Protein AF-A0A0D5ZG00-F1 (afdb_monomer_lite)

Structure (mmCIF, N/CA/C/O backbone):
data_AF-A0A0D5ZG00-F1
#
_entry.id   AF-A0A0D5ZG00-F1
#
loop_
_atom_site.group_PDB
_atom_site.id
_atom_site.type_symbol
_atom_site.label_atom_id
_atom_site.label_alt_id
_atom_site.label_comp_id
_atom_site.label_asym_id
_atom_site.label_entity_id
_atom_site.label_seq_id
_atom_site.pdbx_PDB_ins_code
_atom_site.Cartn_x
_atom_site.Cartn_y
_atom_site.Cartn_z
_atom_site.occupancy
_atom_site.B_iso_or_equiv
_atom_site.auth_seq_id
_atom_site.auth_comp_id
_atom_site.auth_asym_id
_atom_site.auth_atom_id
_atom_site.pdbx_PDB_model_num
ATOM 1 N N . MET A 1 1 ? -4.953 1.563 -4.237 1.00 76.62 1 MET A N 1
ATOM 2 C CA . MET A 1 1 ? -5.728 1.437 -2.985 1.00 76.62 1 MET A CA 1
ATOM 3 C 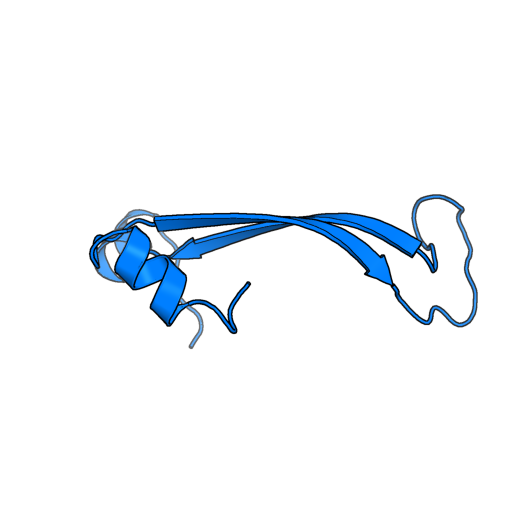C . MET A 1 1 ? -6.599 2.671 -2.695 1.00 76.62 1 MET A C 1
ATOM 5 O O . MET A 1 1 ? -7.807 2.497 -2.570 1.00 76.62 1 MET A O 1
ATOM 9 N N . PHE A 1 2 ? -6.071 3.903 -2.749 1.00 84.38 2 PHE A N 1
ATOM 10 C CA . PHE A 1 2 ? -6.837 5.158 -2.555 1.00 84.38 2 PHE A CA 1
ATOM 11 C C . PHE A 1 2 ? -8.160 5.322 -3.332 1.00 84.38 2 PHE A C 1
ATOM 13 O O . PHE A 1 2 ? -9.124 5.849 -2.784 1.00 84.38 2 PHE A O 1
ATOM 20 N N . ILE A 1 3 ? -8.247 4.859 -4.585 1.00 89.56 3 ILE A N 1
ATOM 21 C CA . ILE A 1 3 ? -9.467 4.998 -5.411 1.00 89.56 3 ILE A CA 1
ATOM 22 C C . ILE A 1 3 ? -10.676 4.307 -4.751 1.00 89.56 3 ILE A C 1
ATOM 24 O O . ILE A 1 3 ? -11.798 4.798 -4.825 1.00 89.56 3 ILE A O 1
ATOM 28 N N . ASN A 1 4 ? -10.441 3.201 -4.040 1.00 90.38 4 ASN A N 1
ATOM 29 C CA . ASN A 1 4 ? -11.488 2.411 -3.391 1.00 90.38 4 ASN A CA 1
ATOM 30 C C . ASN A 1 4 ? -11.709 2.800 -1.921 1.00 90.38 4 ASN A C 1
ATOM 32 O O . ASN A 1 4 ? -12.327 2.039 -1.175 1.00 90.38 4 ASN A O 1
ATOM 36 N N . LEU A 1 5 ? -11.227 3.967 -1.479 1.00 89.38 5 LEU A N 1
ATOM 37 C CA . LEU A 1 5 ? -11.270 4.364 -0.070 1.00 89.38 5 LEU A CA 1
ATOM 38 C C . LEU A 1 5 ? -12.690 4.366 0.509 1.00 89.38 5 LEU A C 1
ATOM 40 O O . LEU A 1 5 ? -12.888 3.877 1.615 1.00 89.38 5 LEU A O 1
ATOM 44 N N . ASN A 1 6 ? -13.687 4.856 -0.232 1.00 90.19 6 ASN A N 1
ATOM 45 C CA . ASN A 1 6 ? -15.075 4.883 0.246 1.00 90.19 6 ASN A CA 1
ATOM 46 C C . ASN A 1 6 ? -15.615 3.473 0.512 1.00 90.19 6 ASN A C 1
ATOM 48 O O . ASN A 1 6 ? -16.220 3.234 1.554 1.00 90.19 6 ASN A O 1
ATOM 52 N N . LEU A 1 7 ? -15.334 2.527 -0.389 1.00 92.44 7 LEU A N 1
ATOM 53 C CA . LEU A 1 7 ? -15.729 1.128 -0.234 1.00 92.44 7 LEU A CA 1
ATOM 54 C C . LEU A 1 7 ? -15.027 0.483 0.968 1.00 92.44 7 LEU A C 1
ATOM 56 O O . LEU A 1 7 ? -15.671 -0.178 1.780 1.00 92.44 7 LEU A O 1
ATOM 60 N N . LEU A 1 8 ? -13.719 0.712 1.103 1.00 90.56 8 LEU A N 1
ATOM 61 C CA . LEU A 1 8 ? -12.914 0.208 2.218 1.00 90.56 8 LEU A CA 1
ATOM 62 C C . LEU A 1 8 ? -13.391 0.786 3.558 1.00 90.56 8 LEU A C 1
ATOM 64 O O . LEU A 1 8 ? -13.539 0.059 4.538 1.00 90.56 8 LEU A O 1
ATOM 68 N N . ASN A 1 9 ? -13.731 2.073 3.590 1.00 90.94 9 ASN A N 1
ATOM 69 C CA . ASN A 1 9 ? -14.267 2.734 4.773 1.00 90.94 9 ASN A CA 1
ATOM 70 C C . ASN A 1 9 ? -15.651 2.185 5.156 1.00 90.94 9 ASN A C 1
ATOM 72 O O . ASN A 1 9 ? -15.909 1.926 6.332 1.00 90.94 9 ASN A O 1
ATOM 76 N N . SER A 1 10 ? -16.530 1.947 4.178 1.00 92.69 10 SER A N 1
ATOM 77 C CA . SER A 1 10 ? -17.817 1.280 4.407 1.00 92.69 10 SER A CA 1
ATOM 78 C C . SER A 1 10 ? -17.633 -0.143 4.940 1.00 92.69 10 SER A C 1
ATOM 80 O O . SER A 1 10 ? -18.322 -0.530 5.884 1.00 92.69 10 SER A O 1
ATOM 82 N N . TYR A 1 11 ? -16.667 -0.897 4.406 1.00 90.88 11 TYR A N 1
ATOM 83 C CA . TYR A 1 11 ? -16.328 -2.240 4.882 1.00 90.88 11 TYR A CA 1
ATOM 84 C C . TYR A 1 11 ? -15.862 -2.230 6.347 1.00 90.88 11 TYR A C 1
ATOM 86 O O . TYR A 1 11 ? -16.332 -3.022 7.165 1.00 90.88 11 TYR A O 1
ATOM 94 N N . CYS A 1 12 ? -15.028 -1.258 6.722 1.00 90.62 12 CYS A N 1
ATOM 95 C CA . CYS A 1 12 ? -14.598 -1.038 8.104 1.00 90.62 12 CYS A CA 1
ATOM 96 C C . CYS A 1 12 ? -15.619 -0.267 8.963 1.00 90.62 12 CYS A C 1
ATOM 98 O O . CYS A 1 12 ? -15.314 0.122 10.093 1.00 90.62 12 CYS A O 1
ATOM 100 N N . ARG A 1 13 ? -16.854 -0.080 8.472 1.00 91.06 13 ARG A N 1
ATOM 101 C CA . ARG A 1 13 ? -17.971 0.577 9.177 1.00 91.06 13 ARG A CA 1
ATOM 102 C C . ARG A 1 13 ? -17.644 1.996 9.654 1.00 91.06 13 ARG A C 1
ATOM 104 O O . ARG A 1 13 ? -18.098 2.408 10.720 1.00 91.06 13 ARG A O 1
ATOM 111 N N . GLY A 1 14 ? -16.816 2.723 8.907 1.00 87.62 14 GLY A N 1
ATOM 112 C CA . GLY A 1 14 ? -16.388 4.076 9.260 1.00 87.62 14 GLY A CA 1
ATOM 113 C C . GLY A 1 14 ? -15.499 4.155 10.504 1.00 87.62 14 GLY A C 1
ATOM 114 O O . GLY A 1 14 ? -15.314 5.243 11.050 1.00 87.62 14 GLY A O 1
ATOM 115 N N . LYS A 1 15 ? -14.980 3.024 11.001 1.00 86.56 15 LYS A N 1
ATOM 116 C CA . LYS A 1 15 ? -14.136 2.996 12.197 1.00 86.56 15 LYS A CA 1
ATOM 117 C C . LYS A 1 15 ? -12.674 3.180 11.812 1.00 86.56 15 LYS A C 1
ATOM 119 O O . LYS A 1 15 ? -12.126 2.425 11.016 1.00 86.56 15 LYS A O 1
ATOM 124 N N . LEU A 1 16 ? -12.044 4.165 12.441 1.00 88.69 16 LEU A N 1
ATOM 125 C CA . LEU A 1 16 ? -10.597 4.354 12.442 1.00 88.69 16 LEU A CA 1
ATOM 126 C C . LEU A 1 16 ? -10.039 3.927 13.813 1.00 88.69 16 LEU A C 1
ATOM 128 O O . LEU A 1 16 ? -10.731 4.125 14.817 1.00 88.69 16 LEU A O 1
ATOM 132 N N . PRO A 1 17 ? -8.804 3.397 13.894 1.00 90.06 17 PRO A N 1
ATOM 133 C CA . PRO A 1 17 ? -7.829 3.248 12.811 1.00 90.06 17 PRO A CA 1
ATOM 134 C C . PRO A 1 17 ? -8.142 2.081 11.864 1.00 90.06 17 PRO A C 1
ATOM 136 O O . PRO A 1 17 ? -8.697 1.065 12.274 1.00 90.06 17 PRO A O 1
ATOM 139 N N . MET A 1 18 ? -7.753 2.232 10.602 1.00 90.31 18 MET A N 1
ATOM 140 C CA . MET A 1 18 ? -7.874 1.205 9.566 1.00 90.31 18 MET A CA 1
ATOM 141 C C . MET A 1 18 ? -6.546 1.098 8.818 1.00 90.31 18 MET A C 1
ATOM 143 O O . MET A 1 18 ? -5.896 2.110 8.580 1.00 90.31 18 MET A O 1
ATOM 147 N N . ALA A 1 19 ? -6.156 -0.109 8.418 1.00 90.75 19 ALA A N 1
ATOM 148 C CA . ALA A 1 19 ? -5.013 -0.333 7.542 1.00 90.75 19 ALA A CA 1
ATOM 149 C C . ALA A 1 19 ? -5.424 -1.243 6.387 1.00 90.75 19 ALA A C 1
ATOM 151 O O . ALA A 1 19 ? -6.178 -2.196 6.588 1.00 90.75 19 ALA A O 1
ATOM 152 N N . VAL A 1 20 ? -4.933 -0.948 5.189 1.00 92.94 20 VAL A N 1
ATOM 153 C CA . VAL A 1 20 ? -5.188 -1.744 3.987 1.00 92.94 20 VAL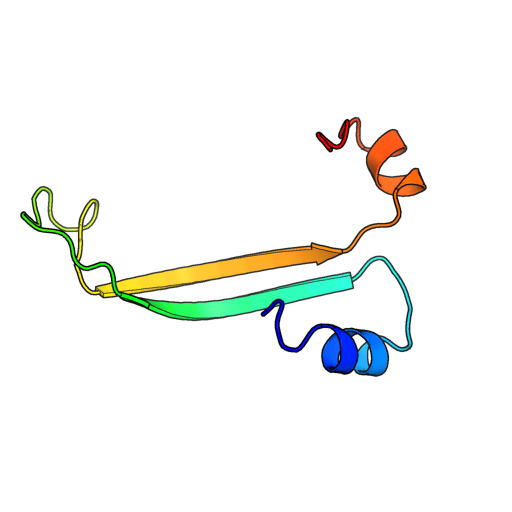 A CA 1
ATOM 154 C C . VAL A 1 20 ? -3.852 -2.024 3.320 1.00 92.94 20 VAL A C 1
ATOM 156 O O . VAL A 1 20 ? -2.987 -1.152 3.278 1.00 92.94 20 VAL A O 1
ATOM 159 N N . ALA A 1 21 ? -3.669 -3.253 2.843 1.00 94.00 21 ALA A N 1
ATOM 160 C CA . ALA A 1 21 ? -2.451 -3.682 2.176 1.00 94.00 21 ALA A CA 1
ATOM 161 C C . ALA A 1 21 ? -2.760 -4.197 0.770 1.00 94.00 21 ALA A C 1
ATOM 163 O O . ALA A 1 21 ? -3.761 -4.884 0.559 1.00 94.00 21 ALA A O 1
ATOM 164 N N . GLN A 1 22 ? -1.878 -3.901 -0.179 1.00 92.44 22 GLN A N 1
ATOM 165 C CA . GLN A 1 22 ? -1.940 -4.399 -1.544 1.00 92.44 22 GLN A CA 1
ATOM 166 C C . GLN A 1 22 ? -0.594 -5.022 -1.913 1.00 92.44 22 GLN A C 1
ATOM 168 O O . GLN A 1 22 ? 0.448 -4.388 -1.782 1.00 92.44 22 GLN A O 1
ATOM 173 N N . LEU A 1 23 ? -0.626 -6.266 -2.391 1.00 95.12 23 LEU A N 1
ATOM 174 C CA . LEU A 1 23 ? 0.534 -6.965 -2.939 1.00 95.12 23 LEU A CA 1
ATOM 175 C C . LEU A 1 23 ? 0.337 -7.109 -4.441 1.00 95.12 23 LEU A C 1
ATOM 177 O O . LEU A 1 23 ? -0.726 -7.541 -4.890 1.00 95.12 23 LEU A O 1
ATOM 181 N N . GLY A 1 24 ? 1.345 -6.752 -5.227 1.00 94.62 24 GLY A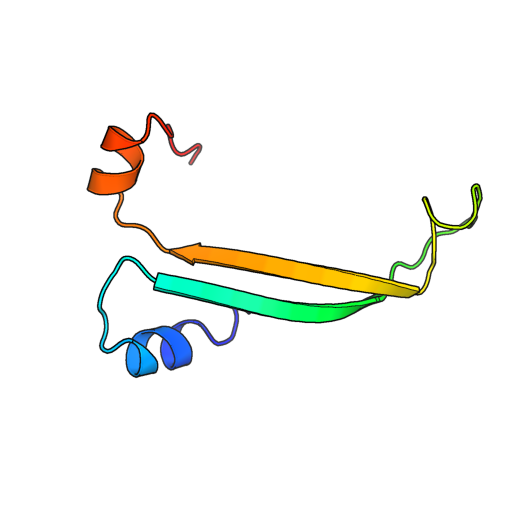 N 1
ATOM 182 C CA . GLY A 1 24 ? 1.214 -6.820 -6.674 1.00 94.62 24 GLY A CA 1
ATOM 183 C C . GLY A 1 24 ? 2.504 -6.562 -7.423 1.00 94.62 24 GLY A C 1
ATOM 184 O O . GLY A 1 24 ? 3.541 -6.244 -6.842 1.00 94.62 24 GLY A O 1
ATOM 185 N N . LYS A 1 25 ? 2.414 -6.724 -8.743 1.00 93.94 25 LYS A N 1
ATOM 186 C CA . LYS A 1 25 ? 3.470 -6.347 -9.676 1.00 93.94 25 LYS A CA 1
ATOM 187 C C . LYS A 1 25 ? 3.360 -4.859 -9.980 1.00 93.94 25 LYS A C 1
ATOM 189 O O . LYS A 1 25 ? 2.316 -4.396 -10.435 1.00 93.94 25 LYS A O 1
ATOM 194 N N . GLY A 1 26 ? 4.448 -4.142 -9.752 1.00 91.69 26 GLY A N 1
ATOM 195 C CA . GLY A 1 26 ? 4.638 -2.766 -10.169 1.00 91.69 26 GLY A CA 1
ATOM 196 C C . GLY A 1 26 ? 5.490 -2.721 -11.430 1.00 91.69 26 GLY A C 1
ATOM 197 O O . GLY A 1 26 ? 6.467 -3.463 -11.559 1.00 91.69 26 GLY A O 1
ATOM 198 N N . PHE A 1 27 ? 5.130 -1.829 -12.349 1.00 92.50 27 PHE A N 1
ATOM 199 C CA . PHE A 1 27 ? 5.898 -1.578 -13.561 1.00 92.50 27 PHE A CA 1
ATOM 200 C C . PHE A 1 27 ? 6.499 -0.180 -13.503 1.00 92.50 27 PHE A C 1
ATOM 202 O O . PHE A 1 27 ? 5.816 0.794 -13.187 1.00 92.50 27 PHE A O 1
ATOM 209 N N . ARG A 1 28 ? 7.790 -0.076 -13.812 1.00 91.19 28 ARG A N 1
ATOM 210 C CA . ARG A 1 28 ? 8.497 1.201 -13.939 1.00 91.19 28 ARG A CA 1
ATOM 211 C C . ARG A 1 28 ? 9.195 1.225 -15.286 1.00 91.19 28 ARG A C 1
ATOM 213 O O . ARG A 1 28 ? 9.948 0.308 -15.610 1.00 91.19 28 ARG A O 1
ATOM 220 N N . ASN A 1 29 ? 8.968 2.276 -16.069 1.00 90.88 29 ASN A N 1
ATOM 221 C CA . ASN A 1 29 ? 9.637 2.445 -17.356 1.00 90.88 29 ASN A CA 1
ATOM 222 C C . ASN A 1 29 ? 11.076 2.959 -17.159 1.00 90.88 29 ASN A C 1
ATOM 224 O O . ASN A 1 29 ? 11.402 4.100 -17.472 1.00 90.88 29 ASN A O 1
ATOM 228 N N . GLU A 1 30 ? 11.921 2.123 -16.557 1.00 88.25 30 GLU A N 1
ATOM 229 C CA . GLU A 1 30 ? 13.322 2.435 -16.287 1.00 88.25 30 GLU A CA 1
ATOM 230 C C . GLU A 1 30 ? 14.137 2.392 -17.592 1.00 88.25 30 GLU A C 1
ATOM 232 O O . GLU A 1 30 ? 14.192 1.362 -18.285 1.00 88.25 30 GLU A O 1
ATOM 237 N N . VAL A 1 31 ? 14.771 3.522 -17.926 1.00 84.44 31 VAL A N 1
ATOM 238 C CA . VAL A 1 31 ? 15.495 3.728 -19.195 1.00 84.44 31 VAL A CA 1
ATOM 239 C C . VAL A 1 31 ? 16.700 2.794 -19.290 1.00 84.44 31 VAL A C 1
ATOM 241 O O . VAL A 1 31 ? 16.942 2.205 -20.341 1.00 84.44 31 VAL A O 1
ATOM 244 N N . SER A 1 32 ? 17.422 2.594 -18.185 1.00 86.94 32 SER A N 1
ATOM 245 C CA . SER A 1 32 ? 18.555 1.672 -18.122 1.00 86.94 32 SER A CA 1
ATOM 246 C C . SER A 1 32 ? 18.458 0.794 -16.870 1.00 86.94 32 SER A C 1
ATOM 248 O O . SER A 1 32 ? 18.918 1.209 -15.802 1.00 86.94 32 SER A O 1
ATOM 250 N N . PRO A 1 33 ? 17.857 -0.410 -16.970 1.00 79.25 33 PRO A N 1
ATOM 251 C CA . PRO A 1 33 ? 17.851 -1.361 -15.867 1.00 79.25 33 PRO A CA 1
ATOM 252 C C . PRO A 1 33 ? 19.292 -1.824 -15.620 1.00 79.25 33 PRO A C 1
ATOM 254 O O . PRO A 1 33 ? 19.879 -2.563 -16.408 1.00 79.25 33 PRO A O 1
ATOM 257 N N . ARG A 1 34 ? 19.894 -1.324 -14.542 1.00 79.50 34 ARG A N 1
ATOM 258 C CA . ARG A 1 34 ? 21.235 -1.688 -14.068 1.00 79.50 34 ARG A CA 1
ATOM 259 C C . ARG A 1 34 ? 21.108 -2.195 -12.636 1.00 79.50 34 ARG A C 1
ATOM 261 O O . ARG A 1 34 ? 20.180 -1.815 -11.938 1.00 79.50 34 ARG A O 1
ATOM 268 N N . GLN A 1 35 ? 22.063 -3.001 -12.177 1.00 79.88 35 GLN A N 1
ATOM 269 C CA . GLN A 1 35 ? 22.079 -3.533 -10.804 1.00 79.88 35 GLN A CA 1
ATOM 270 C C . GLN A 1 35 ? 20.922 -4.500 -10.479 1.00 79.88 35 GLN A C 1
ATOM 272 O O . GLN A 1 35 ? 20.399 -4.479 -9.367 1.00 79.88 35 GLN A O 1
ATOM 277 N N . SER A 1 36 ? 20.561 -5.374 -11.431 1.00 81.75 36 SER A N 1
ATOM 278 C CA . SER A 1 36 ? 19.654 -6.521 -11.240 1.00 81.75 36 SER A CA 1
ATOM 279 C C . SER A 1 36 ? 18.441 -6.172 -10.356 1.00 81.75 36 SER A C 1
ATOM 281 O O . SER A 1 36 ? 17.637 -5.325 -10.738 1.00 81.75 36 SER A O 1
ATOM 283 N N . LEU A 1 37 ? 18.352 -6.744 -9.153 1.00 82.44 37 LEU A N 1
ATOM 284 C CA . LEU A 1 37 ? 17.240 -6.594 -8.211 1.00 82.44 37 LEU A C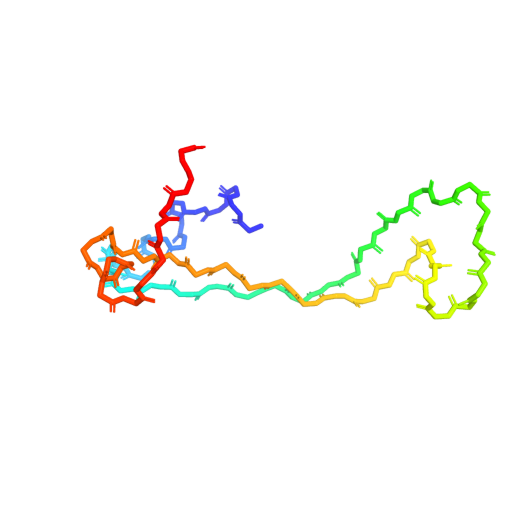A 1
ATOM 285 C C . LEU A 1 37 ? 16.960 -5.156 -7.739 1.00 82.44 37 LEU A C 1
ATOM 287 O O . LEU A 1 37 ? 15.850 -4.883 -7.292 1.00 82.44 37 LEU A O 1
ATOM 291 N N . ILE A 1 38 ? 17.924 -4.234 -7.821 1.00 85.25 38 ILE A N 1
ATOM 292 C CA . ILE A 1 38 ? 17.758 -2.858 -7.320 1.00 85.25 38 ILE A CA 1
ATOM 293 C C . ILE A 1 38 ? 16.978 -1.991 -8.321 1.00 85.25 38 ILE A C 1
ATOM 295 O O . ILE A 1 38 ? 16.181 -1.147 -7.909 1.00 85.25 38 ILE A O 1
ATOM 299 N N . ARG A 1 39 ? 17.171 -2.188 -9.636 1.00 85.94 39 ARG A N 1
ATOM 300 C CA . ARG A 1 39 ? 16.445 -1.441 -10.682 1.00 85.94 39 ARG A CA 1
ATOM 301 C C . ARG A 1 39 ? 15.919 -2.382 -11.760 1.00 85.94 39 ARG A C 1
ATOM 303 O O . ARG A 1 39 ? 16.615 -2.723 -12.715 1.00 85.94 39 ARG A O 1
ATOM 310 N N . MET A 1 40 ? 14.647 -2.744 -11.616 1.00 87.69 40 MET A N 1
ATOM 311 C CA . MET A 1 40 ? 13.910 -3.608 -12.538 1.00 87.69 40 MET A CA 1
ATOM 312 C C . MET A 1 40 ? 12.742 -2.857 -13.185 1.00 87.69 40 MET A C 1
ATOM 314 O O . MET A 1 40 ? 12.228 -1.884 -12.633 1.00 87.69 40 MET A O 1
ATOM 318 N N . ARG A 1 41 ? 12.309 -3.330 -14.360 1.00 90.81 41 ARG A N 1
ATOM 319 C CA . ARG A 1 41 ? 11.107 -2.821 -15.045 1.00 90.81 41 ARG A CA 1
ATOM 320 C C . ARG A 1 41 ? 9.810 -3.425 -14.512 1.00 90.81 41 ARG A C 1
ATOM 322 O O . ARG A 1 41 ? 8.766 -2.794 -14.620 1.00 90.81 41 ARG A O 1
ATOM 329 N N . GLU A 1 42 ? 9.900 -4.608 -13.919 1.00 91.75 42 GLU A N 1
ATOM 330 C CA . GLU A 1 42 ? 8.811 -5.332 -13.272 1.00 91.75 42 GLU A CA 1
ATOM 331 C C . GLU A 1 42 ? 9.325 -5.844 -11.925 1.00 91.75 42 GLU A C 1
ATOM 333 O O . GLU A 1 42 ? 10.392 -6.456 -11.859 1.00 91.75 42 GLU A O 1
ATOM 338 N N . PHE A 1 43 ? 8.600 -5.567 -10.845 1.00 92.50 43 PHE A N 1
ATOM 339 C CA . PHE A 1 43 ? 8.943 -6.050 -9.509 1.00 92.50 43 PHE A CA 1
ATOM 340 C C . PHE A 1 43 ? 7.681 -6.273 -8.683 1.00 92.50 43 PHE A C 1
ATOM 342 O O . PHE A 1 43 ? 6.676 -5.589 -8.863 1.00 92.50 43 PHE A O 1
ATOM 349 N N . PHE A 1 44 ? 7.733 -7.225 -7.756 1.00 93.00 44 PHE A N 1
ATOM 350 C CA . PHE A 1 44 ? 6.687 -7.374 -6.753 1.00 93.00 44 PHE A CA 1
ATOM 351 C C . PHE A 1 44 ? 6.936 -6.407 -5.598 1.00 93.00 44 PHE A C 1
ATOM 353 O O . PHE A 1 44 ? 8.049 -6.326 -5.080 1.00 93.00 44 PHE A O 1
ATOM 360 N N . HIS A 1 45 ? 5.898 -5.689 -5.186 1.00 93.38 45 HIS A N 1
ATOM 361 C CA . HIS A 1 45 ? 5.921 -4.828 -4.010 1.00 93.38 45 HIS A CA 1
ATOM 362 C C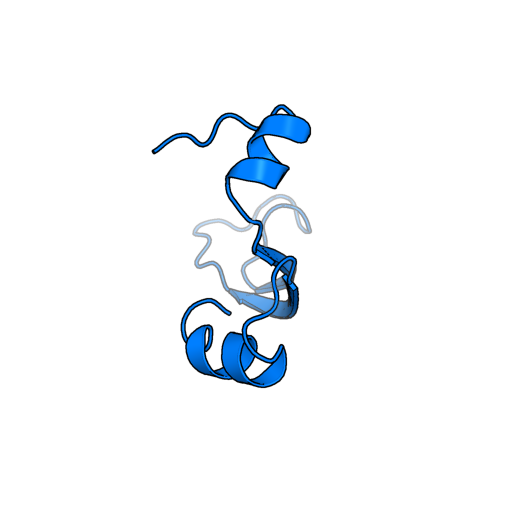 . HIS A 1 45 ? 4.648 -5.012 -3.189 1.00 93.38 45 HIS A C 1
ATOM 364 O O . HIS A 1 45 ? 3.588 -5.373 -3.708 1.00 93.38 45 HIS A O 1
ATOM 370 N N . GLY A 1 46 ? 4.796 -4.793 -1.886 1.00 94.44 46 GLY A N 1
ATOM 371 C CA . GLY A 1 46 ? 3.695 -4.661 -0.951 1.00 94.44 46 GLY A CA 1
ATOM 372 C C . GLY A 1 46 ? 3.578 -3.217 -0.509 1.00 94.44 46 GLY A C 1
ATOM 373 O O . GLY A 1 46 ? 4.556 -2.632 -0.049 1.00 94.44 46 GLY A O 1
ATOM 374 N N . GLU A 1 47 ? 2.389 -2.657 -0.648 1.00 93.31 47 GLU A N 1
ATOM 375 C CA . GLU A 1 47 ? 2.047 -1.326 -0.166 1.00 93.31 47 GLU A CA 1
ATOM 376 C C . GLU A 1 47 ? 1.067 -1.458 0.989 1.00 93.31 47 GLU A C 1
ATOM 378 O O . GLU A 1 47 ? 0.150 -2.278 0.936 1.00 93.31 47 GLU A O 1
ATOM 383 N N . VAL A 1 48 ? 1.258 -0.657 2.035 1.00 93.44 48 VAL A N 1
ATOM 384 C CA . VAL A 1 48 ? 0.353 -0.593 3.184 1.00 93.44 48 VAL A CA 1
ATOM 385 C C . VAL A 1 48 ? -0.022 0.864 3.409 1.00 93.44 48 VAL A C 1
ATOM 387 O O . VAL A 1 48 ? 0.850 1.701 3.633 1.00 93.44 48 VAL A O 1
ATOM 390 N N . GLU A 1 49 ? -1.317 1.162 3.378 1.00 90.94 49 GLU A N 1
ATOM 391 C CA . GLU A 1 49 ? -1.857 2.472 3.741 1.00 90.94 49 GLU A CA 1
ATOM 392 C C . GLU A 1 49 ? -2.541 2.360 5.098 1.00 90.94 49 GLU A C 1
ATOM 394 O O . GLU A 1 49 ? -3.431 1.530 5.303 1.00 90.94 49 GLU A O 1
ATOM 399 N N . VAL A 1 50 ? -2.119 3.209 6.033 1.00 90.25 50 VAL A N 1
ATOM 400 C CA . VAL A 1 50 ? -2.666 3.264 7.387 1.00 90.25 50 VAL A CA 1
ATOM 401 C C . VAL A 1 50 ? -3.434 4.571 7.553 1.00 90.25 50 VAL A C 1
ATOM 403 O O . VAL A 1 50 ? -2.865 5.660 7.516 1.00 90.25 50 VAL A O 1
ATOM 406 N N . PHE A 1 51 ? -4.738 4.457 7.768 1.00 89.69 51 PHE A N 1
ATOM 407 C CA . PHE A 1 51 ? -5.654 5.561 8.011 1.00 89.69 51 PHE A CA 1
ATOM 408 C C . PHE A 1 51 ? -5.840 5.736 9.518 1.00 89.69 51 PHE A C 1
ATOM 410 O O . PHE A 1 51 ? -6.405 4.882 10.208 1.00 89.69 51 PHE A O 1
ATOM 417 N N . LEU A 1 52 ? -5.358 6.862 10.041 1.00 89.19 52 LEU A N 1
ATOM 418 C CA . LEU A 1 52 ? -5.370 7.183 11.466 1.00 89.19 52 LEU A CA 1
ATOM 419 C C . LEU A 1 52 ? -6.110 8.494 11.718 1.00 89.19 52 LEU A C 1
ATOM 421 O O . LEU A 1 52 ? -6.098 9.413 10.901 1.00 89.19 52 LEU A O 1
ATOM 425 N N . GLN A 1 53 ? -6.705 8.622 12.904 1.00 86.69 53 GLN A N 1
ATOM 426 C CA . GLN A 1 53 ? -7.211 9.913 13.358 1.00 86.69 53 GLN A CA 1
ATOM 427 C C . GLN A 1 53 ? -6.054 10.848 13.724 1.00 86.69 53 GLN A C 1
ATOM 429 O O . GLN A 1 53 ? -5.091 10.448 14.381 1.00 86.69 53 GLN A O 1
ATOM 434 N N . ARG A 1 54 ? -6.199 12.142 13.410 1.00 80.00 54 ARG A N 1
ATOM 435 C CA . ARG A 1 54 ? -5.192 13.178 13.712 1.00 80.00 54 ARG A CA 1
ATOM 436 C C . ARG A 1 54 ? -4.815 13.252 15.197 1.00 80.00 54 ARG A C 1
ATOM 438 O O . ARG A 1 54 ? -3.686 13.597 15.536 1.00 80.00 54 ARG A O 1
ATOM 445 N N . LYS A 1 55 ? -5.747 12.932 16.104 1.00 82.44 55 LYS A N 1
ATOM 446 C CA . LYS A 1 55 ? -5.469 12.855 17.550 1.00 82.44 55 LYS A CA 1
ATOM 447 C C . LYS A 1 55 ? -4.468 11.740 17.876 1.00 82.44 55 LYS A C 1
ATOM 449 O O . LYS A 1 55 ? -3.562 11.972 18.667 1.00 82.44 55 LYS A O 1
ATOM 454 N N . LEU A 1 56 ? -4.601 10.580 17.234 1.00 76.19 56 LEU A N 1
ATOM 455 C CA . LEU A 1 56 ? -3.715 9.432 17.424 1.00 76.19 56 LEU A CA 1
ATOM 456 C C . LEU A 1 56 ? -2.327 9.678 16.808 1.00 76.19 56 LEU A C 1
ATOM 458 O O . LEU A 1 56 ? -1.324 9.369 17.436 1.00 76.19 56 LEU A O 1
ATOM 462 N N . LEU A 1 57 ? -2.258 10.338 15.647 1.00 77.44 57 LEU A N 1
ATOM 463 C CA . LEU A 1 57 ? -0.991 10.763 15.028 1.00 77.44 57 LEU A CA 1
ATOM 464 C C . LEU A 1 57 ? -0.162 11.684 15.939 1.00 77.44 57 LEU A C 1
ATOM 466 O O . LEU A 1 57 ? 1.047 11.506 16.055 1.00 77.44 57 LEU A O 1
ATOM 470 N N . ARG A 1 58 ? -0.815 12.622 16.643 1.00 73.81 58 ARG A N 1
ATOM 471 C CA . ARG A 1 58 ? -0.144 13.496 17.623 1.00 73.81 58 ARG A CA 1
ATOM 472 C C . ARG A 1 58 ? 0.453 12.728 18.801 1.00 73.81 58 ARG A C 1
ATOM 474 O O . ARG A 1 58 ? 1.522 13.100 19.267 1.00 73.81 58 ARG A O 1
ATOM 481 N N . LEU A 1 59 ? -0.215 11.669 19.263 1.00 76.94 59 LEU A N 1
ATOM 482 C CA . LEU A 1 59 ? 0.299 10.808 20.335 1.00 76.94 59 LEU A CA 1
ATOM 483 C C . LEU A 1 59 ? 1.490 9.957 19.874 1.00 76.94 59 LEU A C 1
ATOM 485 O O . LEU A 1 59 ? 2.368 9.662 20.674 1.00 76.94 59 LEU A O 1
ATOM 489 N N . LEU A 1 60 ? 1.544 9.612 18.586 1.00 77.44 60 LEU A N 1
ATOM 490 C CA . LEU A 1 60 ? 2.653 8.875 17.972 1.00 77.44 60 LEU A CA 1
ATOM 491 C C . LEU A 1 60 ? 3.844 9.774 17.584 1.00 77.44 60 LEU A C 1
ATOM 493 O O . LEU A 1 60 ? 4.799 9.296 16.982 1.00 77.44 60 LEU A O 1
ATOM 497 N N . GLY A 1 61 ? 3.802 11.076 17.893 1.00 73.44 61 GLY A N 1
ATOM 498 C CA . GLY A 1 61 ? 4.871 12.020 17.544 1.00 73.44 61 GLY A CA 1
ATOM 499 C C . GLY A 1 61 ? 4.951 12.364 16.051 1.00 73.44 61 GLY A C 1
ATOM 500 O O . GLY A 1 61 ? 5.834 13.116 15.639 1.00 73.44 61 GLY A O 1
ATOM 501 N N . CYS A 1 62 ? 4.015 11.877 15.234 1.00 65.69 62 CYS A N 1
ATOM 502 C CA . CYS A 1 62 ? 3.946 12.178 13.810 1.00 65.69 62 CYS A CA 1
ATOM 503 C C . CYS A 1 62 ? 3.329 13.572 13.607 1.00 65.69 62 CYS A C 1
ATOM 505 O O . CYS A 1 62 ? 2.107 13.744 13.666 1.00 65.69 62 CYS A O 1
ATOM 507 N N . ARG A 1 63 ? 4.167 14.590 13.360 1.00 59.28 63 ARG A N 1
ATOM 508 C CA . ARG A 1 63 ? 3.697 15.875 12.819 1.00 59.28 63 ARG A CA 1
ATOM 509 C C . ARG A 1 63 ? 3.342 15.648 11.354 1.00 59.28 63 ARG A C 1
ATOM 511 O O . ARG A 1 63 ? 4.227 15.385 10.549 1.00 59.28 63 ARG A O 1
ATOM 518 N N . GLY A 1 64 ? 2.051 15.689 11.030 1.00 55.97 64 GLY A N 1
ATOM 519 C CA . GLY A 1 64 ? 1.626 15.714 9.635 1.00 55.97 64 GLY A CA 1
ATOM 520 C C . GLY A 1 64 ? 2.227 16.949 8.973 1.00 55.97 64 GLY A C 1
ATOM 521 O O . GLY A 1 64 ? 1.996 18.052 9.465 1.00 55.97 64 GLY A O 1
ATOM 522 N N . ASN A 1 65 ? 3.030 16.742 7.931 1.00 56.81 65 ASN A N 1
ATOM 523 C CA . ASN A 1 65 ? 3.235 17.781 6.936 1.00 56.81 65 ASN A CA 1
ATOM 524 C C . ASN A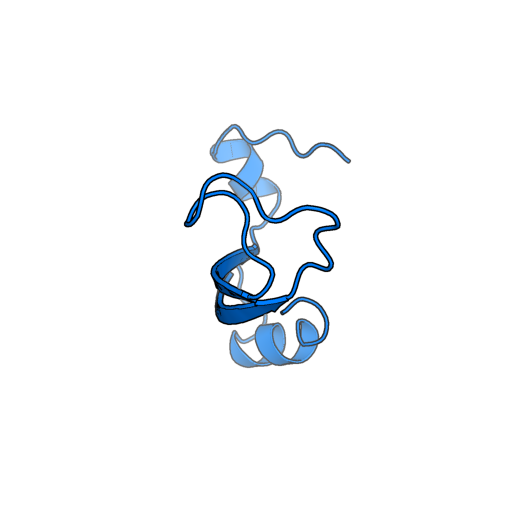 1 65 ? 1.912 17.900 6.187 1.00 56.81 65 ASN A C 1
ATOM 526 O O . ASN A 1 65 ? 1.353 16.878 5.778 1.00 56.81 65 ASN A O 1
ATOM 530 N N . ASP A 1 66 ? 1.399 19.123 6.132 1.00 45.62 66 ASP A N 1
ATOM 531 C CA . ASP A 1 66 ? 0.286 19.477 5.259 1.00 45.62 66 ASP A CA 1
ATOM 532 C C . ASP A 1 66 ? 0.606 19.106 3.799 1.00 45.62 66 ASP A C 1
ATOM 534 O O . ASP A 1 66 ? 1.795 19.216 3.402 1.00 45.62 66 ASP A O 1
#

pLDDT: mean 85.38, std 10.08, range [45.62, 95.12]

Radius of gyration: 16.64 Å; chains: 1; bounding box: 40×27×40 Å

Secondary structure (DSSP, 8-state):
-GGGHHHHHHHTTT-SSEEEEEEEEEE---SS--SGGGS-SEEEEEEEEEE--HHHHHHTT-----

Sequence (66 aa):
MFINLNLLNSYCRGKLPMAVAQLGKGFRNEVSPRQSLIRMREFFHGEVEVFLQRKLLRLLGCRGND

Foldseek 3Di:
DVVCVVVQCVVVVVDDFDKDKDWDKDADPDPDQDDPPVRDRIDIDMDMDTRHDPVVCVVVVNDDDD